Protein AF-A0A967RHD5-F1 (afdb_monomer_lite)

Sequence (74 aa):
MGGSTNTVLHIPAVGKEAGIDIEVDLFDKISQETPNLCSIIPAGNHEMADIDKAGGIPAVLKCLIDMIKESPTV

Secondary structure (DSSP, 8-state):
----TTHHHHHHHHHHHTT----THHHHHHHHHS-----BTTTSSB-HHHHHHTTHHHHHHHHTGGGS------

pLDDT: mean 94.82, std 3.23, range [78.88, 98.0]

Radius of gyration: 13.97 Å; chains: 1; bounding box: 26×28×32 Å

Structure (mmCIF, N/CA/C/O backbone):
data_AF-A0A967RHD5-F1
#
_entry.id   AF-A0A967RHD5-F1
#
loop_
_atom_site.group_PDB
_atom_site.id
_atom_site.type_symbol
_atom_site.label_atom_id
_atom_site.label_alt_id
_atom_site.label_comp_id
_atom_site.label_asym_id
_atom_site.label_entity_id
_atom_site.label_seq_id
_atom_site.pdbx_PDB_ins_code
_atom_site.Cartn_x
_atom_site.Cartn_y
_atom_site.Cartn_z
_atom_site.occupancy
_atom_site.B_iso_or_equiv
_atom_site.auth_seq_id
_atom_site.auth_comp_id
_atom_site.auth_asym_id
_atom_site.auth_atom_id
_atom_site.pdbx_PDB_model_num
ATOM 1 N N . MET A 1 1 ? 2.492 -3.206 -3.082 1.00 85.19 1 MET A N 1
ATOM 2 C CA . MET A 1 1 ? 3.956 -3.075 -2.915 1.00 85.19 1 MET A CA 1
ATOM 3 C C . MET A 1 1 ? 4.606 -4.326 -2.329 1.00 85.19 1 MET A C 1
ATOM 5 O O . MET A 1 1 ? 5.809 -4.446 -2.478 1.00 85.19 1 MET A O 1
ATOM 9 N N . GLY A 1 2 ? 3.875 -5.231 -1.657 1.00 78.88 2 GLY A N 1
ATOM 10 C CA . GLY A 1 2 ? 4.501 -6.398 -1.019 1.00 78.88 2 GLY A CA 1
ATOM 11 C C . GLY A 1 2 ? 5.406 -5.997 0.149 1.00 78.88 2 GLY A C 1
ATOM 12 O O . GLY A 1 2 ? 6.558 -6.407 0.208 1.00 78.88 2 GLY A O 1
ATOM 13 N N . GLY A 1 3 ? 4.904 -5.116 1.024 1.00 85.31 3 GLY A N 1
ATOM 14 C CA . GLY A 1 3 ? 5.656 -4.585 2.162 1.00 85.31 3 GLY A CA 1
ATOM 15 C C . GLY A 1 3 ? 5.969 -5.638 3.231 1.00 85.31 3 GLY A C 1
ATOM 16 O O . GLY A 1 3 ? 5.504 -6.774 3.171 1.00 85.31 3 GLY A O 1
ATOM 17 N N . SER A 1 4 ? 6.758 -5.244 4.231 1.00 92.38 4 SER A N 1
ATOM 18 C CA . SER A 1 4 ? 7.129 -6.124 5.343 1.00 92.38 4 SER A CA 1
ATOM 19 C C . SER A 1 4 ? 5.907 -6.542 6.163 1.00 92.38 4 SER A C 1
ATOM 21 O O . SER A 1 4 ? 5.049 -5.716 6.475 1.00 92.38 4 SER A O 1
ATOM 23 N N . THR A 1 5 ? 5.862 -7.800 6.606 1.00 93.69 5 THR A N 1
ATOM 24 C CA . THR A 1 5 ? 4.834 -8.278 7.547 1.00 93.69 5 THR A CA 1
ATOM 25 C C . THR A 1 5 ? 4.856 -7.505 8.870 1.00 93.69 5 THR A C 1
ATOM 27 O O . THR A 1 5 ? 3.820 -7.384 9.520 1.00 93.69 5 THR A O 1
ATOM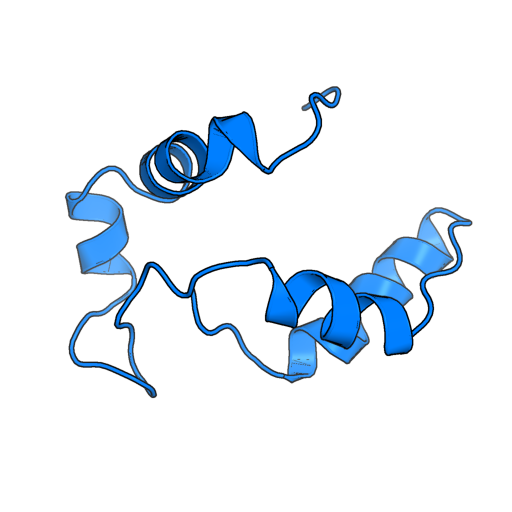 30 N N . ASN A 1 6 ? 5.983 -6.875 9.228 1.00 95.44 6 ASN A N 1
ATOM 31 C CA . ASN A 1 6 ? 6.087 -5.985 10.392 1.00 95.44 6 ASN A CA 1
ATOM 32 C C . ASN A 1 6 ? 5.140 -4.777 10.313 1.00 95.44 6 ASN A C 1
ATOM 34 O O . ASN A 1 6 ? 4.811 -4.189 11.342 1.00 95.44 6 ASN A O 1
ATOM 38 N N . THR A 1 7 ? 4.659 -4.403 9.124 1.00 95.06 7 THR A N 1
ATOM 39 C CA . THR A 1 7 ? 3.656 -3.342 8.971 1.00 95.06 7 THR A CA 1
ATOM 40 C C . THR A 1 7 ? 2.354 -3.668 9.719 1.00 95.06 7 THR A C 1
ATOM 42 O O . THR A 1 7 ? 1.728 -2.749 10.244 1.00 95.06 7 THR A O 1
ATOM 45 N N . VAL A 1 8 ? 2.004 -4.953 9.873 1.00 96.06 8 VAL A N 1
ATOM 46 C CA . VAL A 1 8 ? 0.850 -5.408 10.678 1.00 96.06 8 VAL A CA 1
ATOM 47 C C . VAL A 1 8 ? 1.052 -5.143 12.177 1.00 96.06 8 VAL A C 1
ATOM 49 O O . VAL A 1 8 ? 0.082 -5.030 12.913 1.00 96.06 8 VAL A O 1
ATOM 52 N N . LEU A 1 9 ? 2.295 -4.980 12.642 1.00 95.88 9 LEU A N 1
ATOM 53 C CA . LEU A 1 9 ? 2.600 -4.588 14.023 1.00 95.88 9 LEU A CA 1
ATOM 54 C C . LEU A 1 9 ? 2.653 -3.065 14.181 1.00 95.88 9 LEU A C 1
ATOM 56 O O . LEU A 1 9 ? 2.138 -2.511 15.150 1.00 95.88 9 LEU A O 1
ATOM 60 N N . HIS A 1 10 ? 3.290 -2.377 13.231 1.00 97.12 10 HIS A N 1
ATOM 61 C CA . HIS A 1 10 ? 3.547 -0.943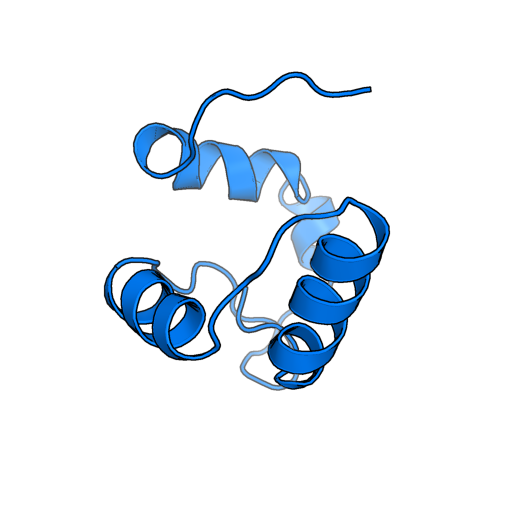 13.350 1.00 97.12 10 HIS A CA 1
ATOM 62 C C . HIS A 1 10 ? 2.306 -0.079 13.104 1.00 97.12 10 HIS A C 1
ATOM 64 O O . HIS A 1 10 ? 2.129 0.914 13.808 1.00 97.12 10 HIS A O 1
ATOM 70 N N . ILE A 1 11 ? 1.431 -0.438 12.157 1.00 97.25 11 ILE A N 1
ATOM 71 C CA . ILE A 1 11 ? 0.223 0.357 11.878 1.00 97.25 11 ILE A CA 1
ATOM 72 C C . ILE A 1 11 ? -0.731 0.395 13.086 1.00 97.25 11 ILE A C 1
ATOM 74 O O . ILE A 1 11 ? -1.120 1.498 13.468 1.00 97.25 11 ILE A O 1
ATOM 78 N N . PRO A 1 12 ? -1.070 -0.729 13.751 1.00 97.06 12 PRO A N 1
ATOM 79 C CA . PRO A 1 12 ? -1.911 -0.687 14.947 1.00 97.06 12 PRO A CA 1
ATOM 80 C C . PRO A 1 12 ? -1.260 0.063 16.112 1.00 97.06 12 PRO A C 1
ATOM 82 O O . PRO A 1 12 ? -1.957 0.752 16.849 1.00 97.06 12 PRO A O 1
ATOM 85 N N . ALA A 1 13 ? 0.069 -0.001 16.258 1.00 97.00 13 ALA A N 1
ATOM 86 C CA . ALA A 1 13 ? 0.781 0.773 17.276 1.00 97.00 13 ALA A CA 1
ATOM 87 C C . ALA A 1 13 ? 0.642 2.291 17.054 1.00 97.00 13 ALA A C 1
ATOM 89 O O . ALA A 1 13 ? 0.365 3.026 18.000 1.00 97.00 13 ALA A O 1
ATOM 90 N N . VAL A 1 14 ? 0.767 2.756 15.804 1.00 97.75 14 VAL A N 1
ATOM 91 C CA . VAL A 1 14 ? 0.515 4.163 15.441 1.00 97.75 14 VAL A CA 1
ATOM 92 C C . VAL A 1 14 ? -0.958 4.527 15.642 1.00 97.75 14 VAL A C 1
ATOM 94 O O . VAL A 1 14 ? -1.255 5.584 16.194 1.00 97.75 14 VAL A O 1
ATOM 97 N N . GLY A 1 15 ? -1.880 3.645 15.242 1.00 97.06 15 GLY A N 1
ATOM 98 C CA . GLY A 1 15 ? -3.313 3.821 15.482 1.00 97.06 15 GLY A CA 1
ATOM 99 C C . GLY A 1 15 ? -3.614 4.020 16.965 1.00 97.06 15 GLY A C 1
ATOM 100 O O . GLY A 1 15 ? -4.298 4.976 17.328 1.00 97.06 15 GLY A O 1
ATOM 101 N N . LYS A 1 16 ? -3.018 3.193 17.831 1.00 97.50 16 LYS A N 1
ATOM 102 C CA . LYS A 1 16 ? -3.201 3.267 19.281 1.00 97.50 16 LYS A CA 1
ATOM 103 C C . LYS A 1 16 ? -2.777 4.616 19.857 1.00 97.50 16 LYS A C 1
ATOM 105 O O . LYS A 1 16 ? -3.508 5.156 20.685 1.00 97.50 16 LYS A O 1
ATOM 110 N N . GLU A 1 17 ? -1.651 5.162 19.401 1.00 98.00 17 GLU A N 1
ATOM 111 C CA . GLU A 1 17 ? -1.172 6.494 19.802 1.00 98.00 17 GLU A CA 1
ATOM 112 C C . GLU A 1 17 ? -2.139 7.605 19.359 1.00 98.00 17 GLU A C 1
ATOM 114 O O . GLU A 1 17 ? -2.363 8.573 20.081 1.00 98.00 17 GLU A O 1
ATOM 119 N N . ALA A 1 18 ? -2.789 7.432 18.206 1.00 97.31 18 ALA A N 1
ATOM 120 C CA . ALA A 1 18 ? -3.832 8.327 17.708 1.00 97.31 18 ALA A CA 1
ATOM 121 C C . ALA A 1 18 ? -5.231 8.064 18.314 1.00 97.31 18 ALA A C 1
ATOM 123 O O . ALA A 1 18 ? -6.200 8.709 17.913 1.00 97.31 18 ALA A O 1
ATOM 124 N N . GLY A 1 19 ? -5.368 7.122 19.256 1.00 97.75 19 GLY A N 1
ATOM 125 C CA . GLY A 1 19 ? -6.654 6.741 19.855 1.00 97.75 19 GLY A CA 1
ATOM 126 C C . GLY A 1 19 ? -7.576 5.932 18.931 1.00 97.75 19 GLY A C 1
ATOM 127 O O . GLY A 1 19 ? -8.777 5.854 19.186 1.00 97.75 19 GLY A O 1
ATOM 128 N N . ILE A 1 20 ? -7.033 5.336 17.869 1.00 97.69 20 ILE A N 1
ATOM 129 C CA . ILE A 1 20 ? -7.745 4.523 16.877 1.00 97.69 20 ILE A CA 1
ATOM 130 C C . ILE A 1 20 ? -7.402 3.050 17.102 1.00 97.69 20 ILE A C 1
ATOM 132 O O . ILE A 1 20 ? -6.231 2.675 17.129 1.00 97.69 20 ILE A O 1
ATOM 136 N N . ASP A 1 21 ? -8.421 2.204 17.223 1.00 96.88 21 ASP A N 1
ATOM 137 C CA . ASP A 1 21 ? -8.228 0.759 17.330 1.00 96.88 21 ASP A CA 1
ATOM 138 C C . ASP A 1 21 ? -8.263 0.107 15.943 1.00 96.88 21 ASP A C 1
ATOM 140 O O . ASP A 1 21 ? -9.175 0.364 15.152 1.00 96.88 21 ASP A O 1
ATOM 144 N N . ILE A 1 22 ? -7.247 -0.699 15.626 1.00 97.25 22 ILE A N 1
ATOM 145 C CA . ILE A 1 22 ? -7.081 -1.333 14.311 1.00 97.25 22 ILE A CA 1
ATOM 146 C C . ILE A 1 22 ? -6.952 -2.840 14.510 1.00 97.25 22 ILE A C 1
ATOM 148 O O . ILE A 1 22 ? -5.906 -3.338 14.923 1.00 97.25 22 ILE A O 1
ATOM 152 N N . GLU A 1 23 ? -8.015 -3.558 14.161 1.00 95.69 23 GLU A N 1
ATOM 153 C CA . GLU A 1 23 ? -8.073 -5.018 14.223 1.00 95.69 23 GLU A CA 1
ATOM 154 C C . GLU A 1 23 ? -7.194 -5.679 13.155 1.00 95.69 23 GLU A C 1
ATOM 156 O O . GLU A 1 23 ? -7.163 -5.251 11.998 1.00 95.69 23 GLU A O 1
ATOM 161 N N . VAL A 1 24 ? -6.527 -6.779 13.513 1.00 93.75 24 VAL A N 1
ATOM 162 C CA . VAL A 1 24 ? -5.632 -7.511 12.596 1.00 93.75 24 VAL A CA 1
ATOM 163 C C . VAL A 1 24 ? -6.393 -8.089 11.393 1.00 93.75 24 VAL A C 1
ATOM 165 O O . VAL A 1 24 ? -5.882 -8.071 10.273 1.00 93.75 24 VAL A O 1
ATOM 168 N N . ASP A 1 25 ? -7.646 -8.508 11.577 1.00 95.88 25 ASP A N 1
ATOM 169 C CA . ASP A 1 25 ? -8.501 -9.033 10.499 1.00 95.88 25 ASP A CA 1
ATOM 170 C C . ASP A 1 25 ? -8.776 -8.004 9.390 1.00 95.88 25 ASP A C 1
ATOM 172 O O . ASP A 1 25 ? -9.150 -8.363 8.270 1.00 95.88 25 ASP A O 1
ATOM 176 N N . LEU A 1 26 ? -8.605 -6.708 9.677 1.00 96.12 26 LEU A N 1
ATOM 177 C CA . LEU A 1 26 ? -8.751 -5.660 8.671 1.00 96.12 26 LEU A CA 1
ATOM 178 C C . LEU A 1 26 ? -7.670 -5.764 7.586 1.00 96.12 26 LEU A C 1
ATOM 180 O O . LEU A 1 26 ? -7.953 -5.488 6.420 1.00 96.12 26 LEU A O 1
ATOM 184 N N . PHE A 1 27 ? -6.456 -6.189 7.946 1.00 96.31 27 PHE A N 1
ATOM 185 C CA . PHE A 1 27 ? -5.352 -6.333 6.997 1.00 96.31 27 PHE A CA 1
ATOM 186 C C . PHE A 1 27 ? -5.637 -7.425 5.970 1.00 96.31 27 PHE A C 1
ATOM 188 O O . PHE A 1 27 ? -5.394 -7.209 4.784 1.00 96.31 27 PHE A O 1
ATOM 195 N N . ASP A 1 28 ? -6.187 -8.562 6.405 1.00 95.19 28 ASP A N 1
ATOM 196 C CA . ASP A 1 28 ? -6.543 -9.659 5.501 1.00 95.19 28 ASP A CA 1
ATOM 197 C C . ASP A 1 28 ? -7.636 -9.223 4.518 1.00 95.19 28 ASP A C 1
ATOM 199 O O . ASP A 1 28 ? -7.456 -9.335 3.306 1.00 95.19 28 ASP A O 1
ATOM 203 N N . LYS A 1 29 ? -8.708 -8.590 5.016 1.00 96.44 29 LYS A N 1
ATOM 204 C CA . LYS A 1 29 ? -9.798 -8.060 4.175 1.00 96.44 29 LYS A CA 1
ATOM 205 C C . LYS A 1 29 ? -9.288 -7.096 3.104 1.00 96.44 29 LYS A C 1
ATOM 207 O O . LYS A 1 29 ? -9.588 -7.275 1.928 1.00 96.44 29 LYS A O 1
ATOM 212 N N . ILE A 1 30 ? -8.479 -6.108 3.494 1.00 95.50 30 ILE A N 1
ATOM 213 C CA . ILE A 1 30 ? -7.912 -5.133 2.549 1.00 95.50 30 ILE A CA 1
ATOM 214 C C . ILE A 1 30 ? -6.945 -5.818 1.570 1.00 95.50 30 ILE A C 1
ATOM 216 O O . ILE A 1 30 ? -6.916 -5.467 0.389 1.00 95.50 30 ILE A O 1
ATOM 220 N N . SER A 1 31 ? -6.170 -6.808 2.024 1.00 95.00 31 SER A N 1
ATOM 221 C CA . SER A 1 31 ? -5.224 -7.537 1.174 1.00 95.00 31 SER A CA 1
ATOM 222 C C . SER A 1 31 ? -5.905 -8.352 0.073 1.00 95.00 31 SER A C 1
ATOM 224 O O . SER A 1 31 ? -5.301 -8.512 -0.986 1.00 95.00 31 SER A O 1
ATOM 226 N N . GLN A 1 32 ? -7.120 -8.865 0.293 1.00 96.00 32 GLN A N 1
ATOM 227 C CA . GLN A 1 32 ? -7.867 -9.609 -0.735 1.00 96.00 32 GLN A CA 1
ATOM 228 C C . GLN A 1 32 ? -8.310 -8.712 -1.897 1.00 96.00 32 GLN A C 1
ATOM 230 O O 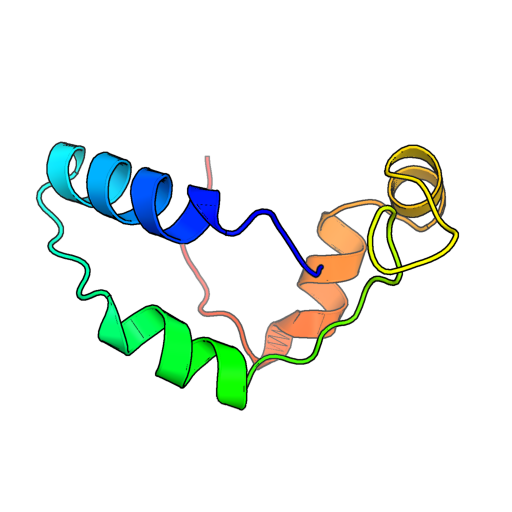. GLN A 1 32 ? -8.409 -9.167 -3.035 1.00 96.00 32 GLN A O 1
ATOM 235 N N . GLU A 1 33 ? -8.566 -7.435 -1.618 1.00 95.25 33 GLU A N 1
ATOM 236 C CA . GLU A 1 33 ? -9.059 -6.479 -2.610 1.00 95.25 33 GLU A CA 1
ATOM 237 C C . GLU A 1 33 ? -7.924 -5.675 -3.258 1.00 95.25 33 GLU A C 1
ATOM 239 O O . GLU A 1 33 ? -8.071 -5.210 -4.384 1.00 95.25 33 GLU A O 1
ATOM 244 N N . THR A 1 34 ? -6.777 -5.528 -2.583 1.00 95.75 34 THR A N 1
ATOM 245 C CA . THR A 1 34 ? -5.678 -4.654 -3.020 1.00 95.75 34 THR A CA 1
ATOM 246 C C . THR A 1 34 ? -4.652 -5.394 -3.890 1.00 95.75 34 THR A C 1
ATOM 248 O O . THR A 1 34 ? -3.943 -6.271 -3.391 1.00 95.75 34 THR A O 1
ATOM 251 N N . PRO A 1 35 ? -4.460 -5.014 -5.170 1.00 95.06 35 PRO A N 1
ATOM 252 C CA . PRO A 1 35 ? -3.481 -5.666 -6.031 1.00 95.06 35 PRO A CA 1
ATOM 253 C C . PRO A 1 35 ? -2.041 -5.344 -5.612 1.00 95.06 35 PRO A C 1
ATOM 255 O O . PRO A 1 35 ? -1.697 -4.216 -5.242 1.00 95.06 35 PRO A O 1
ATOM 258 N N . ASN A 1 36 ? -1.138 -6.317 -5.761 1.00 93.75 36 ASN A N 1
ATOM 259 C CA . ASN A 1 36 ? 0.287 -6.050 -5.605 1.00 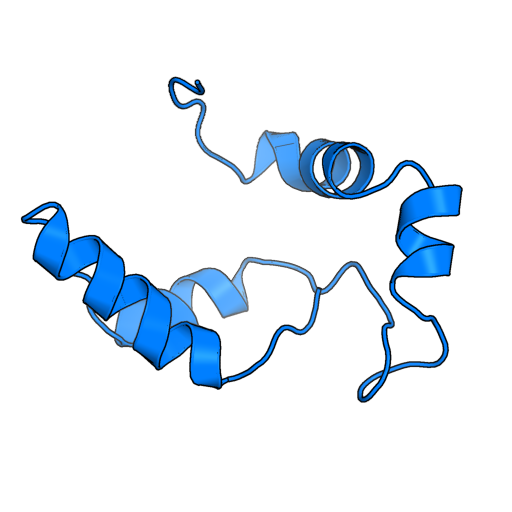93.75 36 ASN A CA 1
ATOM 260 C C . ASN A 1 36 ? 0.902 -5.466 -6.890 1.00 93.75 36 ASN A C 1
ATOM 262 O O . ASN A 1 36 ? 1.350 -6.200 -7.763 1.00 93.75 36 ASN A O 1
ATOM 266 N N . LEU A 1 37 ? 0.963 -4.134 -6.973 1.00 93.06 37 LEU A N 1
ATOM 267 C CA . LEU A 1 37 ? 1.456 -3.412 -8.156 1.00 93.06 37 LEU A CA 1
ATOM 268 C C . LEU A 1 37 ? 2.984 -3.398 -8.339 1.00 93.06 37 LEU A C 1
ATOM 270 O O . LEU A 1 37 ? 3.460 -3.075 -9.423 1.00 93.06 37 LEU A O 1
ATOM 274 N N . CYS A 1 38 ? 3.764 -3.684 -7.292 1.00 92.88 38 CYS A N 1
ATOM 275 C CA . CYS A 1 38 ? 5.218 -3.508 -7.330 1.00 92.88 38 CYS A CA 1
ATOM 276 C C . CYS A 1 38 ? 5.932 -4.842 -7.129 1.00 92.88 38 CYS A C 1
ATOM 278 O O . CYS A 1 38 ? 5.689 -5.542 -6.146 1.00 92.88 38 CYS A O 1
ATOM 280 N N . SER A 1 39 ? 6.857 -5.149 -8.036 1.00 92.44 39 SER A N 1
ATOM 281 C CA . SER A 1 39 ? 7.715 -6.333 -7.986 1.00 92.44 39 SER A CA 1
ATOM 282 C C . SER A 1 39 ? 9.083 -5.969 -7.398 1.00 92.44 39 SER A C 1
ATOM 284 O O . SER A 1 39 ? 10.091 -5.961 -8.111 1.00 92.44 39 SER A O 1
ATOM 286 N N . ILE A 1 40 ? 9.109 -5.638 -6.105 1.00 92.75 40 ILE A N 1
ATOM 287 C CA . ILE A 1 40 ? 10.331 -5.237 -5.397 1.00 92.75 40 ILE A CA 1
ATOM 288 C C . ILE A 1 40 ? 10.983 -6.385 -4.634 1.00 92.75 40 ILE A C 1
ATOM 290 O O . ILE A 1 40 ? 10.301 -7.287 -4.144 1.00 92.75 40 ILE A O 1
ATOM 294 N N . ILE A 1 41 ? 12.305 -6.329 -4.502 1.00 91.62 41 ILE A N 1
ATOM 295 C CA . ILE A 1 41 ? 13.080 -7.223 -3.633 1.00 91.62 41 ILE A CA 1
ATOM 296 C C . ILE A 1 41 ? 12.504 -7.141 -2.202 1.00 91.62 41 ILE A C 1
ATOM 298 O O . ILE A 1 41 ? 12.236 -6.036 -1.723 1.00 91.62 41 ILE A O 1
ATOM 302 N N . PRO A 1 42 ? 12.292 -8.275 -1.501 1.00 88.06 42 PRO A N 1
ATOM 303 C CA . PRO A 1 42 ? 12.732 -9.642 -1.823 1.00 88.06 42 PRO A CA 1
ATOM 304 C C . PRO A 1 42 ? 11.782 -10.460 -2.715 1.00 88.06 42 PRO A C 1
ATOM 306 O O . PRO A 1 42 ? 12.137 -11.562 -3.118 1.00 88.06 42 PRO A O 1
ATOM 309 N N . ALA A 1 43 ? 10.582 -9.961 -3.013 1.00 86.56 43 ALA A N 1
ATOM 310 C CA . ALA A 1 43 ? 9.555 -10.695 -3.759 1.00 86.56 43 ALA A CA 1
ATOM 311 C C . ALA A 1 43 ? 9.667 -10.548 -5.291 1.00 86.56 43 ALA A C 1
ATOM 313 O O . ALA A 1 43 ? 8.925 -11.190 -6.031 1.00 86.56 43 ALA A O 1
ATOM 314 N N . GLY A 1 44 ? 10.574 -9.697 -5.772 1.00 89.62 44 GLY A N 1
ATOM 315 C CA . GLY A 1 44 ? 10.771 -9.388 -7.183 1.00 89.62 44 GLY A CA 1
ATOM 316 C C . GLY A 1 44 ? 12.175 -8.864 -7.478 1.00 89.62 44 GLY A C 1
ATOM 317 O O . GLY A 1 44 ? 13.049 -8.920 -6.622 1.00 89.62 44 GLY A O 1
ATOM 318 N N . ASN A 1 45 ? 12.384 -8.346 -8.691 1.00 93.25 45 ASN A N 1
ATOM 319 C CA . ASN A 1 45 ? 13.717 -7.991 -9.201 1.00 93.25 45 ASN A CA 1
ATOM 320 C C . ASN A 1 45 ? 14.053 -6.489 -9.155 1.00 93.25 45 ASN A C 1
ATOM 322 O O . ASN A 1 45 ? 15.126 -6.107 -9.612 1.00 93.25 45 ASN A O 1
ATOM 326 N N . HIS A 1 46 ? 13.145 -5.636 -8.671 1.00 94.56 46 HIS A N 1
ATOM 327 C CA . HIS A 1 46 ? 13.340 -4.182 -8.656 1.00 94.56 46 HIS A CA 1
ATOM 328 C C . HIS A 1 46 ? 13.658 -3.648 -7.260 1.00 94.56 46 HIS A C 1
ATOM 330 O O . HIS A 1 46 ? 13.220 -4.199 -6.247 1.00 94.56 46 HIS A O 1
ATOM 336 N N . GLU A 1 47 ? 14.378 -2.534 -7.208 1.00 94.75 47 GLU A N 1
ATOM 337 C CA . GLU A 1 47 ? 14.686 -1.834 -5.962 1.00 94.75 47 GLU A CA 1
ATOM 338 C C . GLU A 1 47 ? 13.804 -0.591 -5.778 1.00 94.75 47 GLU A C 1
ATOM 340 O O . GLU A 1 47 ? 13.143 -0.117 -6.705 1.00 94.75 47 GLU A O 1
ATOM 345 N N . MET A 1 48 ? 13.818 -0.004 -4.577 1.00 93.44 48 MET A N 1
ATOM 346 C CA . MET A 1 48 ? 13.092 1.247 -4.310 1.00 93.44 48 MET A CA 1
ATOM 347 C C . MET A 1 48 ? 13.550 2.401 -5.213 1.00 93.44 48 MET A C 1
ATOM 349 O O . MET A 1 48 ? 12.732 3.234 -5.593 1.00 9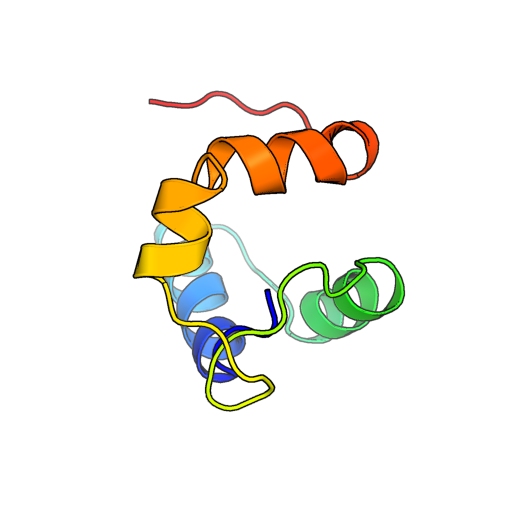3.44 48 MET A O 1
ATOM 353 N N . ALA A 1 49 ? 14.826 2.426 -5.613 1.00 96.06 49 ALA A N 1
ATOM 354 C CA . ALA A 1 49 ? 15.343 3.417 -6.555 1.00 96.06 49 ALA A CA 1
ATOM 355 C C . ALA A 1 49 ? 14.700 3.301 -7.948 1.00 96.06 49 ALA A C 1
ATOM 357 O O . ALA A 1 49 ? 14.589 4.296 -8.660 1.00 96.06 49 ALA A O 1
ATOM 358 N N . ASP A 1 50 ? 14.255 2.109 -8.349 1.00 96.12 50 ASP A N 1
ATOM 359 C CA . ASP A 1 50 ? 13.564 1.926 -9.625 1.00 96.12 50 ASP A CA 1
ATOM 360 C C . ASP A 1 50 ? 12.105 2.380 -9.545 1.00 96.12 50 ASP A C 1
ATOM 362 O O . ASP A 1 50 ? 11.591 2.938 -10.513 1.00 96.12 50 ASP A O 1
ATOM 366 N N . ILE A 1 51 ? 11.460 2.233 -8.378 1.00 95.25 51 ILE A N 1
ATOM 367 C CA . ILE A 1 51 ? 10.150 2.852 -8.122 1.00 95.25 51 ILE A CA 1
ATOM 368 C C . ILE A 1 51 ? 10.257 4.374 -8.204 1.00 95.25 51 ILE A C 1
ATOM 370 O O . ILE A 1 51 ? 9.420 5.006 -8.843 1.00 95.25 51 ILE A O 1
ATOM 374 N N . ASP A 1 52 ? 11.283 4.963 -7.590 1.00 96.88 52 ASP A N 1
ATOM 375 C CA . ASP A 1 52 ? 11.508 6.410 -7.630 1.00 96.88 52 ASP A CA 1
ATOM 376 C C . ASP A 1 52 ? 11.647 6.921 -9.075 1.00 96.88 52 ASP A C 1
ATOM 378 O O . ASP A 1 52 ? 10.891 7.797 -9.502 1.00 96.88 52 ASP A O 1
ATOM 382 N N . LYS A 1 53 ? 12.492 6.267 -9.888 1.00 97.25 53 LYS A N 1
ATOM 383 C CA . LYS A 1 53 ? 12.629 6.562 -11.329 1.00 97.25 53 LYS A CA 1
ATOM 384 C C . LYS A 1 53 ? 11.316 6.416 -12.107 1.00 97.25 53 LYS A C 1
ATOM 386 O O . LYS A 1 53 ? 11.115 7.124 -13.090 1.00 97.25 53 LYS A O 1
ATOM 391 N N . ALA A 1 54 ? 10.433 5.508 -11.691 1.00 95.75 54 ALA A N 1
ATOM 392 C CA . ALA A 1 54 ? 9.131 5.279 -12.316 1.00 95.75 54 ALA A CA 1
ATOM 393 C C . ALA A 1 54 ? 8.045 6.293 -11.891 1.00 95.75 54 ALA A C 1
ATOM 395 O O . ALA A 1 54 ? 6.891 6.158 -12.301 1.00 95.75 54 ALA A O 1
ATOM 396 N N . GLY A 1 55 ? 8.390 7.311 -11.092 1.00 96.62 55 GLY A N 1
ATOM 397 C CA . GLY A 1 55 ? 7.461 8.336 -10.598 1.00 96.62 55 GLY A CA 1
ATOM 398 C C . GLY A 1 55 ? 7.130 8.221 -9.106 1.00 96.62 55 GLY A C 1
ATOM 399 O O . GLY A 1 55 ? 6.260 8.940 -8.609 1.00 96.62 55 GLY A O 1
ATOM 400 N N . GLY A 1 56 ? 7.818 7.332 -8.388 1.00 96.50 56 GLY A N 1
ATOM 401 C CA . GLY A 1 56 ? 7.772 7.224 -6.936 1.00 96.50 56 GLY A CA 1
ATOM 402 C C . GLY A 1 56 ? 6.432 6.754 -6.371 1.00 96.50 56 GLY A C 1
ATOM 403 O O . GLY A 1 56 ? 5.555 6.233 -7.062 1.00 96.50 56 GLY A O 1
ATOM 404 N N . ILE A 1 57 ? 6.263 6.970 -5.065 1.00 95.69 57 ILE A N 1
ATOM 405 C CA . ILE A 1 57 ? 5.019 6.667 -4.344 1.00 95.69 57 ILE A CA 1
ATOM 406 C C . ILE A 1 57 ? 3.795 7.394 -4.935 1.00 95.69 57 ILE A C 1
ATOM 408 O O . ILE A 1 57 ? 2.750 6.750 -5.043 1.00 95.69 57 ILE A O 1
ATOM 412 N N . PRO A 1 58 ? 3.874 8.664 -5.391 1.00 96.38 58 PRO A N 1
ATOM 413 C CA . PRO A 1 58 ? 2.728 9.326 -6.016 1.00 96.38 58 PRO A CA 1
ATOM 414 C C . PRO A 1 58 ? 2.192 8.591 -7.252 1.00 96.38 58 PRO A C 1
ATOM 416 O O . PRO A 1 58 ? 0.977 8.521 -7.436 1.00 96.38 58 PRO A O 1
ATOM 419 N N . ALA A 1 59 ? 3.064 7.998 -8.076 1.00 97.31 59 ALA A N 1
ATOM 420 C CA . ALA A 1 59 ? 2.633 7.192 -9.219 1.00 97.31 59 ALA A CA 1
ATOM 421 C C . ALA A 1 59 ? 1.890 5.921 -8.774 1.00 97.31 59 ALA A C 1
ATOM 423 O O . ALA A 1 59 ? 0.849 5.590 -9.341 1.00 97.31 59 ALA A O 1
ATOM 424 N N . VAL A 1 60 ? 2.368 5.253 -7.717 1.00 96.25 60 VAL A N 1
ATOM 425 C CA . VAL A 1 60 ? 1.688 4.085 -7.129 1.00 96.25 60 VAL A CA 1
ATOM 426 C C . VAL A 1 60 ? 0.312 4.466 -6.576 1.00 96.25 60 VAL A C 1
ATOM 428 O O . VAL A 1 60 ? -0.666 3.777 -6.859 1.00 96.25 60 VAL A O 1
ATOM 431 N N . LEU A 1 61 ? 0.212 5.576 -5.836 1.00 96.25 61 LEU A N 1
ATOM 432 C CA . LEU A 1 61 ? -1.062 6.070 -5.299 1.00 96.25 61 LEU A CA 1
ATOM 433 C C . LEU A 1 61 ? -2.042 6.439 -6.414 1.00 96.25 61 LEU A C 1
ATOM 435 O O . LEU A 1 61 ? -3.220 6.111 -6.319 1.00 96.25 61 LEU A O 1
ATOM 439 N N . LYS A 1 62 ? -1.558 7.049 -7.503 1.00 96.50 62 LYS A N 1
ATOM 440 C CA . LYS A 1 62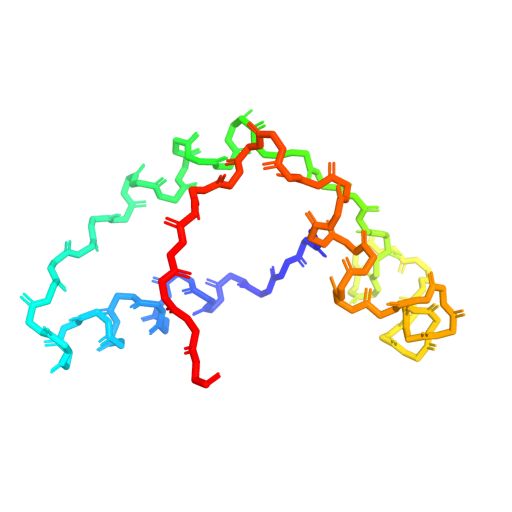 ? -2.383 7.361 -8.675 1.00 96.50 62 LYS A CA 1
ATOM 441 C C . LYS A 1 62 ? -2.978 6.106 -9.321 1.00 96.50 62 LYS A C 1
ATOM 443 O O . LYS A 1 62 ? -4.127 6.143 -9.745 1.00 96.50 62 LYS A O 1
ATOM 448 N N . CYS A 1 63 ? -2.237 4.999 -9.374 1.00 96.69 63 CYS A N 1
ATOM 449 C CA . CYS A 1 63 ? -2.759 3.720 -9.870 1.00 96.69 63 CYS A CA 1
ATOM 450 C C . CYS A 1 63 ? -3.836 3.108 -8.959 1.00 96.69 63 CYS A C 1
ATOM 452 O O . CYS A 1 63 ? -4.619 2.286 -9.422 1.00 96.69 63 CYS A O 1
ATOM 454 N N . LEU A 1 64 ? -3.867 3.491 -7.680 1.00 96.25 64 LEU A N 1
ATOM 455 C CA . LEU A 1 64 ? -4.829 3.021 -6.680 1.00 96.25 64 LEU A CA 1
ATOM 456 C C . LEU A 1 64 ? -5.903 4.072 -6.357 1.00 96.25 64 LEU A C 1
ATOM 458 O O . LEU A 1 64 ? -6.637 3.891 -5.391 1.00 96.25 64 LEU A O 1
ATOM 462 N N . ILE A 1 65 ? -5.994 5.165 -7.124 1.00 96.38 65 ILE A N 1
ATOM 463 C CA . ILE A 1 65 ? -6.788 6.347 -6.754 1.00 96.38 65 ILE A CA 1
ATOM 464 C C . ILE A 1 65 ? -8.266 6.019 -6.499 1.00 96.38 65 ILE A C 1
ATOM 466 O O . ILE A 1 65 ? -8.847 6.535 -5.552 1.00 96.38 65 ILE A O 1
ATOM 470 N N . ASP A 1 66 ? -8.837 5.093 -7.270 1.00 95.75 66 ASP A N 1
ATOM 471 C CA . ASP A 1 66 ? -10.238 4.668 -7.139 1.00 95.75 66 ASP A CA 1
ATOM 472 C C . ASP A 1 66 ? -10.475 3.702 -5.960 1.00 95.75 66 ASP A C 1
ATOM 474 O O . ASP A 1 66 ? -11.615 3.387 -5.625 1.00 95.75 66 ASP A O 1
ATOM 478 N N . MET A 1 67 ? -9.402 3.216 -5.327 1.00 95.69 67 MET A N 1
ATOM 479 C CA . MET A 1 67 ? -9.427 2.266 -4.206 1.00 95.69 67 MET A CA 1
ATOM 480 C C . MET A 1 67 ? -9.054 2.910 -2.866 1.00 95.69 67 MET A C 1
ATOM 482 O O . MET A 1 67 ? -9.179 2.274 -1.817 1.00 95.69 67 MET A O 1
ATOM 486 N N . ILE A 1 68 ? -8.577 4.156 -2.878 1.00 95.12 68 ILE A N 1
ATOM 487 C CA . ILE A 1 68 ? -8.181 4.892 -1.676 1.00 95.12 68 ILE A CA 1
ATOM 488 C C . ILE A 1 68 ? -9.217 5.961 -1.339 1.00 95.12 68 ILE A C 1
ATOM 490 O O . ILE A 1 68 ? -9.858 6.543 -2.209 1.00 95.12 68 ILE A O 1
ATOM 494 N N . LYS A 1 69 ? -9.395 6.222 -0.044 1.00 95.06 69 LYS A N 1
ATOM 495 C CA . LYS A 1 69 ? -10.300 7.272 0.430 1.00 95.06 69 LYS A CA 1
ATOM 496 C C . LYS A 1 69 ? -9.577 8.612 0.419 1.00 95.06 69 LYS A C 1
ATOM 498 O O . LYS A 1 69 ? -8.439 8.700 0.874 1.00 95.06 69 LYS A O 1
ATOM 503 N N . GLU A 1 70 ? -10.259 9.655 -0.038 1.00 95.38 70 GLU A N 1
ATOM 504 C CA . GLU A 1 70 ? -9.772 11.025 0.108 1.00 95.38 70 GLU A CA 1
ATOM 505 C C . GLU A 1 70 ? -9.615 11.364 1.600 1.00 95.38 70 GLU A C 1
ATOM 507 O O . GLU A 1 70 ? -10.454 11.002 2.429 1.00 95.38 70 GLU A O 1
ATOM 512 N N . SER A 1 71 ? -8.497 11.985 1.971 1.00 95.00 71 SER A N 1
ATOM 513 C CA . SER A 1 71 ? -8.167 12.319 3.360 1.00 95.00 71 SER A CA 1
ATOM 514 C C . SER A 1 71 ? -7.262 13.553 3.408 1.00 95.00 71 SER A C 1
ATOM 516 O O . SER A 1 71 ? -6.423 13.706 2.518 1.00 95.00 71 SER A O 1
ATOM 518 N N . PRO A 1 72 ? -7.391 14.425 4.426 1.00 96.69 72 PRO A N 1
ATOM 519 C CA . PRO A 1 72 ? -6.480 15.552 4.605 1.00 96.69 72 PRO A CA 1
ATOM 520 C C . PRO A 1 72 ? -5.029 15.080 4.758 1.00 96.69 72 PRO A C 1
ATOM 522 O O . PRO A 1 72 ? -4.752 14.158 5.527 1.00 96.69 72 PRO A O 1
ATOM 525 N N . THR A 1 73 ? -4.107 15.725 4.048 1.00 94.62 73 THR A N 1
ATOM 526 C CA . THR A 1 73 ? -2.659 15.511 4.177 1.00 94.62 73 THR A CA 1
ATOM 527 C C . THR A 1 73 ? -1.998 16.730 4.824 1.00 94.62 73 THR A C 1
ATOM 529 O O . THR A 1 73 ? -2.629 17.781 4.930 1.00 94.62 73 THR A O 1
ATOM 532 N N . VAL A 1 74 ? -0.748 16.576 5.277 1.00 93.31 74 VAL A N 1
ATOM 533 C CA . VAL A 1 74 ? 0.084 17.681 5.800 1.00 93.31 74 VAL A CA 1
ATOM 534 C C . VAL A 1 74 ? 0.278 18.816 4.799 1.00 93.31 74 VAL A C 1
ATOM 536 O O . VAL A 1 74 ? 0.189 18.545 3.578 1.00 93.31 74 VAL A O 1
#

Foldseek 3Di:
DPDDPCCLVVVQVVCVVVVHHDDSVVVVVLVVVDDDPDQDPPNHDDHQVVCVVVVHPVVVCVVCVVVDDDDDDD